Protein AF-A0A7V4A7S0-F1 (afdb_monomer)

Sequence (148 aa):
MVSWSQEAKVPFPENYESLIKVEEGEIGKGNPLMGIIPGLHRTYLNNIAYEHFKKYIADYKAGKTPPPFPEGSYIVLVNYEDKEGKKPRLFIVMHKKKEYGQTGGWGWEAFKPNGERIVKNPDKDCANCHYKGAKDWDGAFFSHYKPE

pLDDT: mean 89.29, std 13.27, range [32.44, 98.31]

Radius of gyration: 15.2 Å; Cα contacts (8 Å, |Δi|>4): 257; chains: 1; bounding box: 43×38×38 Å

Mean predicted aligned error: 5.04 Å

Solvent-accessible surface area (backbone atoms only — not comparable to full-atom values): 8680 Å² total; per-residue (Å²): 131,86,78,79,64,87,67,89,70,72,75,76,71,86,65,52,84,80,34,49,75,64,33,58,48,70,38,51,91,91,45,88,53,36,89,78,53,41,36,31,33,37,34,27,24,34,72,65,34,41,58,54,42,71,75,34,49,68,46,42,74,72,72,42,81,54,81,67,79,55,81,66,20,34,40,38,38,40,24,17,78,37,90,84,67,81,42,68,52,36,39,38,39,40,36,28,34,79,88,28,56,94,44,83,19,37,32,58,43,32,27,40,78,87,62,50,75,69,62,86,46,43,49,79,78,42,41,61,57,30,68,67,42,97,69,45,46,76,52,42,76,84,90,53,59,69,87,131

Nearest PDB structures (foldseek):
  8brk-assembly1_A  TM=7.615E-01  e=1.252E-10  Thermus thermophilus
  7zps-assembly1_B  TM=7.677E-01  e=1.134E-08  Methylococcus capsulatus str. Bath
  7zrw-assembly1_B  TM=7.657E-01  e=1.822E-08  Methylococcus capsulatus str. Bath
  7zs4-assembly1_A  TM=7.405E-01  e=1.354E-08  Methylococcus capsulatus str. Bath

Structure (mmCIF, N/CA/C/O backbone):
data_AF-A0A7V4A7S0-F1
#
_entry.id   AF-A0A7V4A7S0-F1
#
loop_
_atom_site.group_PDB
_atom_site.id
_atom_site.type_symbol
_atom_site.label_atom_id
_atom_site.label_alt_id
_atom_site.label_comp_id
_atom_site.label_asym_id
_atom_site.label_entity_id
_atom_site.label_seq_id
_atom_site.pdbx_PDB_ins_code
_atom_site.Cartn_x
_atom_site.Cartn_y
_atom_site.Cartn_z
_atom_site.occupancy
_atom_site.B_iso_or_equiv
_atom_site.auth_seq_id
_atom_site.auth_comp_id
_atom_site.auth_asym_id
_atom_site.auth_atom_id
_atom_site.pdbx_PDB_model_num
ATOM 1 N N . MET A 1 1 ? -24.839 -18.464 -21.486 1.00 33.25 1 MET A N 1
ATOM 2 C CA . MET A 1 1 ? -24.819 -17.546 -20.329 1.00 33.25 1 MET A CA 1
ATOM 3 C C . MET A 1 1 ? -23.618 -17.927 -19.492 1.00 33.25 1 MET A C 1
ATOM 5 O O . MET A 1 1 ? -23.615 -19.014 -18.933 1.00 33.25 1 MET A O 1
ATOM 9 N N . VAL A 1 2 ? -22.558 -17.121 -19.505 1.00 32.44 2 VAL A N 1
ATOM 10 C CA . VAL A 1 2 ? -21.399 -17.385 -18.645 1.00 32.44 2 VAL A CA 1
ATOM 11 C C . VAL A 1 2 ? -21.799 -16.930 -17.248 1.00 32.44 2 VAL A C 1
ATOM 13 O O . VAL A 1 2 ? -22.004 -15.743 -17.011 1.00 32.44 2 VAL A O 1
ATOM 16 N N . SER A 1 3 ? -22.025 -17.901 -16.366 1.00 33.50 3 SER A N 1
ATOM 17 C CA . SER A 1 3 ? -22.207 -17.671 -14.939 1.00 33.50 3 SER A CA 1
ATOM 18 C C . SER A 1 3 ? -20.884 -17.144 -14.398 1.00 33.50 3 SER A C 1
ATOM 20 O O . SER A 1 3 ? -19.910 -17.890 -14.315 1.00 33.50 3 SER A O 1
ATOM 22 N N . TRP A 1 4 ? -20.836 -15.855 -14.081 1.00 38.34 4 TRP A N 1
ATOM 23 C CA . TRP A 1 4 ? -19.716 -15.246 -13.379 1.00 38.34 4 TRP A CA 1
ATOM 24 C C . TRP A 1 4 ? -19.684 -15.856 -11.977 1.00 38.34 4 TRP A C 1
ATOM 26 O O . TRP A 1 4 ? -20.494 -15.516 -11.116 1.00 38.34 4 TRP A O 1
ATOM 36 N N . SER A 1 5 ? -18.810 -16.850 -11.787 1.00 42.53 5 SER A N 1
ATOM 37 C CA . SER A 1 5 ? -18.432 -17.344 -10.463 1.00 42.53 5 SER A CA 1
ATOM 38 C C . SER A 1 5 ? -18.082 -16.140 -9.601 1.00 42.53 5 SER A C 1
ATOM 40 O O . SER A 1 5 ? -17.469 -15.210 -10.112 1.00 42.53 5 SER A O 1
ATOM 42 N N . GLN A 1 6 ? -18.467 -16.154 -8.326 1.00 41.75 6 GLN A N 1
ATOM 43 C CA . GLN A 1 6 ? -18.049 -15.178 -7.320 1.00 41.75 6 GLN A CA 1
ATOM 44 C C . GLN A 1 6 ? -16.520 -15.026 -7.374 1.00 41.75 6 GLN A C 1
ATOM 46 O O . GLN A 1 6 ? -15.797 -15.825 -6.782 1.00 41.75 6 GLN A O 1
ATOM 51 N N . GLU A 1 7 ? -16.054 -14.058 -8.168 1.00 53.84 7 GLU A N 1
ATOM 52 C CA . GLU A 1 7 ? -14.655 -13.844 -8.527 1.00 53.84 7 GLU A CA 1
ATOM 53 C C . GLU A 1 7 ? -13.829 -13.746 -7.250 1.00 53.84 7 GLU A C 1
ATOM 55 O O . GLU A 1 7 ? -14.252 -13.112 -6.279 1.00 53.84 7 GLU A O 1
ATOM 60 N N . ALA A 1 8 ? -12.696 -14.447 -7.236 1.00 66.44 8 ALA A N 1
ATOM 61 C CA . ALA A 1 8 ? -11.818 -14.601 -6.091 1.00 66.44 8 ALA A CA 1
ATOM 62 C C . ALA A 1 8 ? -11.549 -13.245 -5.435 1.00 66.44 8 ALA A C 1
ATOM 64 O O . ALA A 1 8 ? -10.818 -12.439 -5.975 1.00 66.44 8 ALA A O 1
ATOM 65 N N . LYS A 1 9 ? -12.178 -12.947 -4.298 1.00 83.88 9 LYS A N 1
ATOM 66 C CA . LYS A 1 9 ? -12.001 -11.653 -3.631 1.00 83.88 9 LYS A CA 1
ATOM 67 C C . LYS A 1 9 ? -10.718 -11.666 -2.813 1.00 83.88 9 LYS A C 1
ATOM 69 O O . LYS A 1 9 ? -10.387 -12.679 -2.193 1.00 83.88 9 LYS A O 1
ATOM 74 N N . VAL A 1 10 ? -10.033 -10.527 -2.723 1.00 91.19 10 VAL A N 1
ATOM 75 C CA . VAL A 1 10 ? -8.867 -10.403 -1.835 1.00 91.19 10 VAL A CA 1
ATOM 76 C C . VAL A 1 10 ? -9.330 -10.602 -0.387 1.00 91.19 10 VAL A C 1
ATOM 78 O O . VAL A 1 10 ? -10.333 -10.000 -0.010 1.00 91.19 10 VAL A O 1
ATOM 81 N N . PRO A 1 11 ? -8.701 -11.453 0.437 1.00 91.94 11 PRO A N 1
ATOM 82 C CA . PRO A 1 11 ? -9.118 -11.643 1.827 1.00 91.94 11 PRO A CA 1
ATOM 83 C C . PRO A 1 11 ? -8.845 -10.401 2.690 1.00 91.94 11 PRO A C 1
ATOM 85 O O . PRO A 1 11 ? -8.019 -9.559 2.343 1.00 91.94 11 PRO A O 1
ATOM 88 N N . PHE A 1 12 ? -9.539 -10.296 3.827 1.00 94.94 12 PHE A N 1
ATOM 89 C CA . PHE A 1 12 ? -9.219 -9.298 4.851 1.00 94.94 12 PHE A CA 1
ATOM 90 C C . PHE A 1 12 ? -7.821 -9.595 5.438 1.00 94.94 12 PHE A C 1
ATOM 92 O O . PHE A 1 12 ? -7.503 -10.766 5.663 1.00 94.94 12 PHE A O 1
ATOM 99 N N . PRO A 1 13 ? -6.957 -8.589 5.673 1.00 95.56 13 PRO A N 1
ATOM 100 C CA . PRO A 1 13 ? -5.569 -8.819 6.061 1.00 95.56 13 PRO A CA 1
ATOM 101 C C . PRO A 1 13 ? -5.425 -9.009 7.583 1.00 95.56 13 PRO A C 1
ATOM 103 O O . PRO A 1 13 ? -4.786 -8.200 8.248 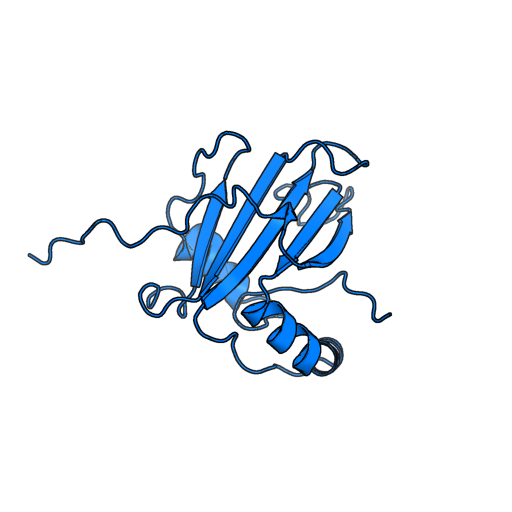1.00 95.56 13 PRO A O 1
ATOM 106 N N . GLU A 1 14 ? -5.991 -10.085 8.137 1.00 90.50 14 GLU A N 1
ATOM 107 C CA . GLU A 1 14 ? -6.030 -10.345 9.594 1.00 90.50 14 GLU A CA 1
ATOM 108 C C . GLU A 1 14 ? -4.652 -10.274 10.276 1.00 90.50 14 GLU A C 1
ATOM 110 O O . GLU A 1 14 ? -4.539 -9.764 11.385 1.00 90.50 14 GLU A O 1
ATOM 115 N N . ASN A 1 15 ? -3.593 -10.719 9.590 1.00 90.88 15 ASN A N 1
ATOM 116 C CA . ASN A 1 15 ? -2.232 -10.812 10.132 1.00 90.88 15 ASN A CA 1
ATOM 117 C C . ASN A 1 15 ? -1.249 -9.831 9.472 1.00 90.88 15 ASN A C 1
ATOM 119 O O . ASN A 1 15 ? -0.063 -10.138 9.329 1.00 90.88 15 ASN A O 1
ATOM 123 N N . TYR A 1 16 ? -1.723 -8.660 9.033 1.00 94.81 16 TYR A N 1
ATOM 124 C CA . TYR A 1 16 ? -0.887 -7.674 8.334 1.00 94.81 16 TYR A CA 1
ATOM 125 C C . TYR A 1 16 ? 0.350 -7.230 9.134 1.00 94.81 16 TYR A C 1
ATOM 127 O O . TYR A 1 16 ? 1.359 -6.876 8.540 1.00 94.81 16 TYR A O 1
ATOM 135 N N . GLU A 1 17 ? 0.310 -7.282 10.466 1.00 93.75 17 GLU A N 1
ATOM 136 C CA . GLU A 1 17 ? 1.433 -6.891 11.330 1.00 93.75 17 GLU A CA 1
ATOM 137 C C . GLU A 1 17 ? 2.642 -7.828 11.216 1.00 93.75 17 GLU A C 1
ATOM 139 O O . GLU A 1 17 ? 3.758 -7.432 11.539 1.00 93.75 17 GLU A O 1
ATOM 144 N N . SER A 1 18 ? 2.435 -9.057 10.729 1.00 95.69 18 SER A N 1
ATOM 145 C CA . SER A 1 18 ? 3.521 -9.999 10.425 1.00 95.69 18 SER A CA 1
ATOM 146 C C . SER A 1 18 ? 4.237 -9.695 9.104 1.00 95.69 18 SER A C 1
ATOM 148 O O . SER A 1 18 ? 5.287 -10.271 8.819 1.00 95.69 18 SER A O 1
ATOM 150 N N . LEU A 1 19 ? 3.666 -8.807 8.284 1.00 97.62 19 LEU A N 1
ATOM 151 C CA . LEU A 1 19 ? 4.262 -8.348 7.038 1.00 97.62 19 LEU A CA 1
ATOM 152 C C . LEU A 1 19 ? 5.339 -7.292 7.312 1.00 97.62 19 LEU A C 1
ATOM 154 O O . LEU A 1 19 ? 5.429 -6.696 8.386 1.00 97.62 19 LEU A O 1
ATOM 158 N N . ILE A 1 20 ? 6.151 -7.013 6.300 1.00 97.56 20 ILE A N 1
ATOM 159 C CA . ILE A 1 20 ? 7.282 -6.099 6.425 1.00 97.56 20 ILE A CA 1
ATOM 160 C C . ILE A 1 20 ? 6.783 -4.670 6.228 1.00 97.56 20 ILE A C 1
ATOM 162 O O . ILE A 1 20 ? 6.351 -4.311 5.132 1.00 97.56 20 ILE A O 1
ATOM 166 N N . LYS A 1 21 ? 6.851 -3.842 7.279 1.00 96.50 21 LYS A N 1
ATOM 167 C CA . LYS A 1 21 ? 6.572 -2.403 7.172 1.00 96.50 21 LYS A CA 1
ATOM 168 C C . LYS A 1 21 ? 7.663 -1.742 6.334 1.00 96.50 21 LYS A C 1
ATOM 170 O O . LYS A 1 21 ? 8.828 -1.770 6.721 1.00 96.50 21 LYS A O 1
ATOM 175 N N . VAL A 1 22 ? 7.277 -1.110 5.231 1.00 95.81 22 VAL A N 1
ATOM 176 C CA . VAL A 1 22 ? 8.209 -0.412 4.329 1.00 95.81 22 VAL A CA 1
ATOM 177 C C . VAL A 1 22 ? 8.047 1.097 4.353 1.00 95.81 22 VAL A C 1
ATOM 179 O O . VAL A 1 22 ? 9.001 1.814 4.077 1.00 95.81 22 VAL A O 1
ATOM 182 N N . GLU A 1 23 ? 6.867 1.603 4.702 1.00 93.56 23 GLU A N 1
ATOM 183 C CA . GLU A 1 23 ? 6.617 3.041 4.726 1.00 93.56 23 GLU A CA 1
ATOM 184 C C . GLU A 1 23 ? 5.731 3.445 5.894 1.00 93.56 23 GLU A C 1
ATOM 186 O O . GLU A 1 23 ? 4.894 2.676 6.371 1.00 93.56 23 GLU A O 1
ATOM 191 N N . GLU A 1 24 ? 5.912 4.691 6.319 1.00 94.88 24 GLU A N 1
ATOM 192 C CA . GLU A 1 24 ? 5.061 5.383 7.272 1.00 94.88 24 GLU A CA 1
ATOM 193 C C . GLU A 1 24 ? 4.954 6.852 6.857 1.00 94.88 24 GLU A C 1
ATOM 195 O O . GLU A 1 24 ? 5.961 7.492 6.546 1.00 94.88 24 GLU A O 1
ATOM 200 N N . GLY A 1 25 ? 3.734 7.378 6.838 1.00 93.06 25 GLY A N 1
ATOM 201 C CA . GLY A 1 25 ? 3.451 8.757 6.462 1.00 93.06 25 GLY A CA 1
ATOM 202 C C . GLY A 1 25 ? 2.259 9.322 7.226 1.00 93.06 25 GLY A C 1
ATOM 203 O O . GLY A 1 25 ? 1.498 8.591 7.857 1.00 93.06 25 GLY A O 1
ATOM 204 N N . GLU A 1 26 ? 2.078 10.640 7.157 1.00 94.19 26 GLU A N 1
ATOM 205 C CA . GLU A 1 26 ? 0.933 11.338 7.749 1.00 94.19 26 GLU A CA 1
ATOM 206 C C . GLU A 1 26 ? 0.320 12.291 6.713 1.00 94.19 26 GLU A C 1
ATOM 208 O O . GLU A 1 26 ? 1.018 13.115 6.117 1.00 94.19 26 GLU A O 1
ATOM 213 N N . ILE A 1 27 ? -0.990 12.177 6.481 1.00 91.94 27 ILE A N 1
ATOM 214 C CA . ILE A 1 27 ? -1.737 13.046 5.564 1.00 91.94 27 ILE A CA 1
ATOM 215 C C . ILE A 1 27 ? -2.445 14.143 6.363 1.00 91.94 27 ILE A C 1
ATOM 217 O O . ILE A 1 27 ? -3.414 13.891 7.081 1.00 91.94 27 ILE A O 1
ATOM 221 N N . GLY A 1 28 ? -1.956 15.377 6.226 1.00 90.12 28 GLY A N 1
ATOM 222 C CA . GLY A 1 28 ? -2.486 16.562 6.903 1.00 90.12 28 GLY A CA 1
ATOM 223 C C . GLY A 1 28 ? -3.487 17.384 6.079 1.00 90.12 28 GLY A C 1
ATOM 224 O O . GLY A 1 28 ? -3.835 17.057 4.943 1.00 90.12 28 GLY A O 1
ATOM 225 N N . LYS A 1 29 ? -3.940 18.504 6.661 1.00 89.75 29 LYS A N 1
ATOM 226 C CA . LYS A 1 29 ? -4.830 19.473 5.995 1.00 89.75 29 LYS A CA 1
ATOM 227 C C . LYS A 1 29 ? -4.200 20.003 4.700 1.00 89.75 29 LYS A C 1
ATOM 229 O O . LYS A 1 29 ? -3.007 20.276 4.658 1.00 89.75 29 LYS A O 1
ATOM 234 N N . GLY A 1 30 ? -5.025 20.178 3.668 1.00 88.06 30 GLY A N 1
ATOM 235 C CA . GLY A 1 30 ? -4.598 20.675 2.355 1.00 88.06 30 GLY A CA 1
ATOM 236 C C . GLY A 1 30 ? -4.036 19.603 1.414 1.00 88.06 30 GLY A C 1
ATOM 237 O O . GLY A 1 30 ? -3.849 19.886 0.235 1.00 88.06 30 GLY A O 1
ATOM 238 N N . ASN A 1 31 ? -3.813 18.370 1.886 1.00 89.38 31 ASN A N 1
ATOM 239 C CA . ASN A 1 31 ? -3.435 17.258 1.017 1.00 89.38 31 ASN A CA 1
ATOM 240 C C . ASN A 1 31 ? -4.678 16.680 0.297 1.00 89.38 31 ASN A C 1
ATOM 242 O O . ASN A 1 31 ? -5.678 16.404 0.969 1.00 89.38 31 ASN A O 1
ATOM 246 N N . PRO A 1 32 ? -4.632 16.437 -1.029 1.00 87.00 32 PRO A N 1
ATOM 247 C CA . PRO A 1 32 ? -5.748 15.853 -1.783 1.00 87.00 32 PRO A CA 1
ATOM 248 C C . PRO A 1 32 ? -6.262 14.506 -1.248 1.00 87.00 32 PRO A C 1
ATOM 250 O O . PRO A 1 32 ? -7.440 14.195 -1.397 1.00 87.00 32 PRO A O 1
ATOM 253 N N . LEU A 1 33 ? -5.407 13.716 -0.592 1.00 86.88 33 LEU A N 1
ATOM 254 C CA . LEU A 1 33 ? -5.753 12.402 -0.040 1.00 86.88 33 LEU A CA 1
ATOM 255 C C . LEU A 1 33 ? -6.423 12.468 1.340 1.00 86.88 33 LEU A C 1
ATOM 257 O O . LEU A 1 33 ? -6.825 11.434 1.871 1.00 86.88 33 LEU A O 1
ATOM 261 N N . MET A 1 34 ? -6.585 13.659 1.924 1.00 89.50 34 MET A N 1
ATOM 262 C CA . MET A 1 34 ? -7.151 13.834 3.269 1.00 89.50 34 MET A CA 1
ATOM 263 C C . MET A 1 34 ? -8.587 13.294 3.385 1.00 89.50 34 MET A C 1
ATOM 265 O O . MET A 1 34 ? -8.960 12.765 4.427 1.00 89.50 34 MET A O 1
ATOM 269 N N . GLY A 1 35 ? -9.379 13.346 2.309 1.00 87.88 35 GLY A N 1
ATOM 270 C CA . GLY A 1 35 ? -10.728 12.768 2.286 1.00 87.88 35 GLY A CA 1
ATOM 271 C C . GLY A 1 35 ? -10.772 11.233 2.254 1.00 87.88 35 GLY A C 1
ATOM 272 O O . GLY A 1 35 ? -11.840 10.664 2.454 1.00 87.88 35 GLY A O 1
ATOM 273 N N . ILE A 1 36 ? -9.637 10.571 2.003 1.00 86.44 36 ILE A N 1
ATOM 274 C CA . ILE A 1 36 ? -9.552 9.121 1.772 1.00 86.44 36 ILE A CA 1
ATOM 275 C C . ILE A 1 36 ? -8.767 8.442 2.903 1.00 86.44 36 ILE A C 1
ATOM 277 O O . ILE A 1 36 ? -9.287 7.537 3.550 1.00 86.44 36 ILE A O 1
ATOM 281 N N . ILE A 1 37 ? -7.543 8.908 3.176 1.00 91.81 37 ILE A N 1
ATOM 282 C CA . ILE A 1 37 ? -6.615 8.337 4.170 1.00 91.81 37 ILE A CA 1
ATOM 283 C C . ILE A 1 37 ? -6.000 9.430 5.068 1.00 91.81 37 ILE A C 1
ATOM 285 O O . ILE A 1 37 ? -4.794 9.670 5.021 1.00 91.81 37 ILE A O 1
ATOM 289 N N . PRO A 1 38 ? -6.801 10.155 5.868 1.00 94.12 38 PRO A N 1
ATOM 290 C CA . PRO A 1 38 ? -6.286 11.225 6.722 1.00 94.12 38 PRO A CA 1
ATOM 291 C C . PRO A 1 38 ? -5.399 10.685 7.846 1.00 94.12 38 PRO A C 1
ATOM 293 O O . PRO A 1 38 ? -5.670 9.629 8.409 1.00 94.12 38 PRO A O 1
ATOM 296 N N . GLY A 1 39 ? -4.404 11.467 8.259 1.00 94.88 39 GLY A N 1
ATOM 297 C CA . GLY A 1 39 ? -3.553 11.126 9.395 1.00 94.88 39 GLY A CA 1
ATOM 298 C C . GLY A 1 39 ? -2.543 10.024 9.080 1.00 94.88 39 GLY A C 1
ATOM 299 O O . GLY A 1 39 ? -2.073 9.900 7.944 1.00 94.88 39 GLY A O 1
ATOM 300 N N . LEU A 1 40 ? -2.164 9.274 10.115 1.00 96.75 40 LEU A N 1
ATOM 301 C CA . LEU A 1 40 ? -1.112 8.266 10.049 1.00 96.75 40 LEU A CA 1
ATOM 302 C C . LEU A 1 40 ? -1.517 7.111 9.128 1.00 96.75 40 LEU A C 1
ATOM 304 O O . LEU A 1 40 ? -2.621 6.573 9.213 1.00 96.75 40 LEU A O 1
ATOM 308 N N . HIS A 1 41 ? -0.596 6.683 8.276 1.00 96.50 41 HIS A N 1
ATOM 309 C CA . HIS A 1 41 ? -0.724 5.451 7.517 1.00 96.50 41 HIS A CA 1
ATOM 310 C C . HIS A 1 41 ? 0.618 4.733 7.411 1.00 96.50 41 HIS A C 1
ATOM 312 O O . HIS A 1 41 ? 1.683 5.351 7.456 1.00 96.50 41 HIS A O 1
ATOM 318 N N . ARG A 1 42 ? 0.554 3.411 7.278 1.00 96.81 42 ARG A N 1
ATOM 319 C CA . ARG A 1 42 ? 1.712 2.536 7.104 1.00 96.81 42 ARG A CA 1
ATOM 320 C C . ARG A 1 42 ? 1.462 1.580 5.953 1.00 96.81 42 ARG A C 1
ATOM 322 O O . ARG A 1 42 ? 0.350 1.073 5.816 1.00 96.81 42 ARG A O 1
ATOM 329 N N . THR A 1 43 ? 2.501 1.310 5.176 1.00 97.19 43 THR A N 1
ATOM 330 C CA . THR A 1 43 ? 2.455 0.336 4.082 1.00 97.19 43 THR A CA 1
ATOM 331 C C . THR A 1 43 ? 3.282 -0.882 4.454 1.00 97.19 43 THR A C 1
ATOM 333 O O . THR A 1 43 ? 4.422 -0.760 4.913 1.00 97.19 43 THR A O 1
ATOM 336 N N . TYR A 1 44 ? 2.704 -2.055 4.229 1.00 97.69 44 TYR A N 1
ATOM 337 C CA . TYR A 1 44 ? 3.266 -3.354 4.549 1.00 97.69 44 TYR A CA 1
ATOM 338 C C . TYR A 1 44 ? 3.292 -4.248 3.314 1.00 97.69 44 TYR A C 1
ATOM 340 O O . TYR A 1 44 ? 2.350 -4.244 2.520 1.00 97.69 44 TYR A O 1
ATOM 348 N N . LEU A 1 45 ? 4.353 -5.042 3.181 1.00 98.19 45 LEU A N 1
ATOM 349 C CA . LEU A 1 45 ? 4.576 -5.947 2.058 1.00 98.19 45 LEU A CA 1
ATOM 350 C C . LEU A 1 45 ? 4.797 -7.379 2.543 1.00 98.19 45 LEU A C 1
ATOM 352 O O . LEU A 1 45 ? 5.483 -7.608 3.541 1.00 98.19 45 LEU A O 1
ATOM 356 N N . ASN A 1 46 ? 4.279 -8.360 1.802 1.00 97.94 46 ASN A N 1
ATOM 357 C CA . ASN A 1 46 ? 4.772 -9.729 1.951 1.00 97.94 46 ASN A CA 1
ATOM 358 C C . ASN A 1 46 ? 6.193 -9.873 1.382 1.00 97.94 46 ASN A C 1
ATOM 360 O O . ASN A 1 46 ? 6.666 -9.018 0.637 1.00 97.94 46 ASN A O 1
ATOM 364 N N . ASN A 1 47 ? 6.862 -10.986 1.692 1.00 98.19 47 ASN A N 1
ATOM 365 C CA . ASN A 1 47 ? 8.250 -11.227 1.273 1.00 98.19 47 ASN A CA 1
ATOM 366 C C . ASN A 1 47 ? 8.447 -11.104 -0.247 1.00 98.19 47 ASN A C 1
ATOM 368 O O . ASN A 1 47 ? 9.438 -10.537 -0.697 1.00 98.19 47 ASN A O 1
ATOM 372 N N . ILE A 1 48 ? 7.483 -11.589 -1.037 1.00 98.31 48 ILE A N 1
ATOM 373 C CA . ILE A 1 48 ? 7.521 -11.517 -2.503 1.00 98.31 48 ILE A CA 1
ATOM 374 C C . ILE A 1 48 ? 7.550 -10.054 -2.971 1.00 98.31 48 ILE A C 1
ATOM 376 O O . ILE A 1 48 ? 8.420 -9.667 -3.750 1.00 98.31 48 ILE A O 1
ATOM 380 N N . ALA A 1 49 ? 6.616 -9.230 -2.488 1.00 98.12 49 ALA A N 1
ATOM 381 C CA . ALA A 1 49 ? 6.573 -7.813 -2.832 1.00 98.12 49 ALA A CA 1
ATOM 382 C C . ALA A 1 49 ? 7.770 -7.042 -2.256 1.00 98.12 49 ALA A C 1
ATOM 384 O O . ALA A 1 49 ? 8.279 -6.144 -2.918 1.00 98.12 49 ALA A O 1
ATOM 385 N N . TYR A 1 50 ? 8.254 -7.404 -1.067 1.00 98.00 50 TYR A N 1
ATOM 386 C CA . TYR A 1 50 ? 9.381 -6.740 -0.415 1.00 98.00 50 TYR A CA 1
ATOM 387 C C . TYR A 1 50 ? 10.714 -6.953 -1.139 1.00 98.00 50 TYR A C 1
ATOM 389 O O . TYR A 1 50 ? 11.462 -5.998 -1.336 1.00 98.00 50 TYR A O 1
ATOM 397 N N . GLU A 1 51 ? 11.015 -8.172 -1.588 1.00 98.19 51 GLU A N 1
ATOM 398 C CA . GLU A 1 51 ? 12.248 -8.418 -2.345 1.00 98.19 51 GLU A CA 1
ATOM 399 C C . GLU A 1 51 ? 12.229 -7.697 -3.701 1.00 98.19 51 GLU A C 1
ATOM 401 O O . GLU A 1 51 ? 13.238 -7.126 -4.123 1.00 98.19 51 GLU A O 1
ATOM 406 N N . HIS A 1 52 ? 11.061 -7.630 -4.351 1.00 97.81 52 HIS A N 1
ATOM 407 C CA . HIS A 1 52 ? 10.876 -6.808 -5.550 1.00 97.81 52 HIS A CA 1
ATOM 408 C C . HIS A 1 52 ? 11.055 -5.318 -5.246 1.00 97.81 52 HIS A C 1
ATOM 410 O O . HIS A 1 52 ? 11.789 -4.620 -5.945 1.00 97.81 52 HIS A O 1
ATOM 416 N N . PHE A 1 53 ? 10.445 -4.845 -4.158 1.00 96.75 53 PHE A N 1
ATOM 417 C CA . PHE A 1 53 ? 10.568 -3.476 -3.674 1.00 96.75 53 PHE A CA 1
ATOM 418 C C . PHE A 1 53 ? 12.037 -3.082 -3.477 1.00 96.75 53 PHE A C 1
ATOM 420 O O . PHE A 1 53 ? 12.508 -2.139 -4.111 1.00 96.75 53 PHE A O 1
ATOM 427 N N . LYS A 1 54 ? 12.793 -3.851 -2.684 1.00 96.25 54 LYS A N 1
ATOM 428 C CA . LYS A 1 54 ? 14.220 -3.609 -2.412 1.00 96.25 54 LYS A CA 1
ATOM 429 C C . LYS A 1 54 ? 15.053 -3.499 -3.681 1.00 96.25 54 LYS A C 1
ATOM 431 O O . LYS A 1 54 ? 15.920 -2.636 -3.777 1.00 96.25 54 LYS A O 1
ATOM 436 N N . LYS A 1 55 ? 14.785 -4.366 -4.658 1.00 96.88 55 LYS A N 1
ATOM 437 C CA . LYS A 1 55 ? 15.541 -4.412 -5.910 1.00 96.88 55 LYS A CA 1
ATOM 438 C C . LYS A 1 55 ? 15.353 -3.158 -6.768 1.00 96.88 55 LYS A C 1
ATOM 440 O O . LYS A 1 55 ? 16.273 -2.781 -7.486 1.00 96.88 55 LYS A O 1
ATOM 445 N N . TYR A 1 56 ? 14.182 -2.528 -6.707 1.00 96.44 56 TYR A N 1
ATOM 446 C CA . TYR A 1 56 ? 13.75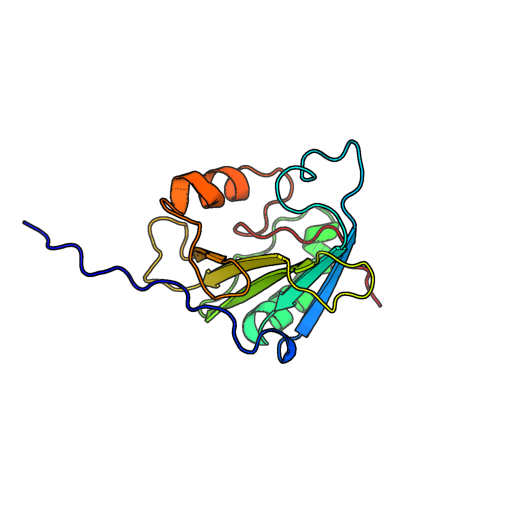4 -1.545 -7.705 1.00 96.44 56 TYR A CA 1
ATOM 447 C C . TYR A 1 56 ? 13.394 -0.163 -7.140 1.00 96.44 56 TYR A C 1
ATOM 449 O O . TYR A 1 56 ? 13.212 0.783 -7.906 1.00 96.44 56 TYR A O 1
ATOM 457 N N . ILE A 1 57 ? 13.338 0.002 -5.816 1.00 94.12 57 ILE A N 1
ATOM 458 C CA . ILE A 1 57 ? 12.931 1.263 -5.185 1.00 94.12 57 ILE A CA 1
AT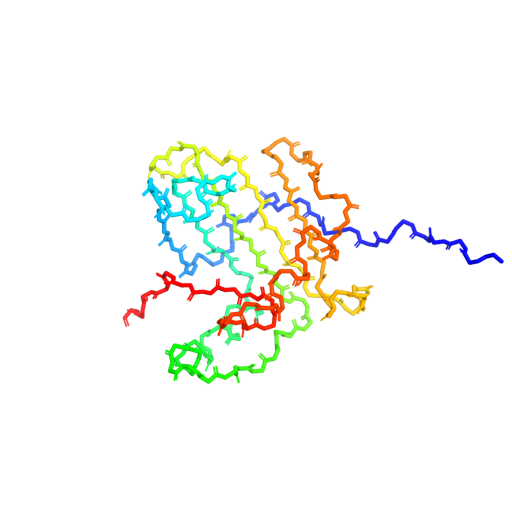OM 459 C C . ILE A 1 57 ? 13.862 2.443 -5.511 1.00 94.12 57 ILE A C 1
ATOM 461 O O . ILE A 1 57 ? 13.401 3.579 -5.629 1.00 94.12 57 ILE A O 1
ATOM 465 N N . ALA A 1 58 ? 15.161 2.196 -5.706 1.00 92.50 58 ALA A N 1
ATOM 466 C CA . ALA A 1 58 ? 16.108 3.232 -6.122 1.00 92.50 58 ALA A CA 1
ATOM 467 C C . ALA A 1 58 ? 15.804 3.747 -7.540 1.00 92.50 58 ALA A C 1
ATOM 469 O O . ALA A 1 58 ? 15.774 4.957 -7.765 1.00 92.50 58 ALA A O 1
ATOM 470 N N . ASP A 1 59 ? 15.507 2.839 -8.474 1.00 92.94 59 ASP A N 1
ATOM 471 C CA . ASP A 1 59 ? 15.118 3.180 -9.844 1.00 92.94 59 ASP A CA 1
ATOM 472 C C . ASP A 1 59 ? 13.783 3.934 -9.873 1.00 92.94 59 ASP A C 1
ATOM 474 O O . ASP A 1 59 ? 13.687 4.985 -10.509 1.00 92.94 59 ASP A O 1
ATOM 478 N N . T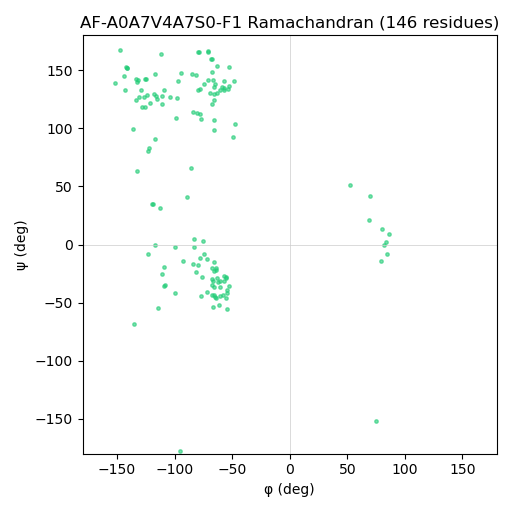YR A 1 60 ? 12.791 3.455 -9.115 1.00 92.25 60 TYR A N 1
ATOM 479 C CA . TYR A 1 60 ? 11.498 4.122 -8.953 1.00 92.25 60 TYR A CA 1
ATOM 480 C C . TYR A 1 60 ? 11.656 5.570 -8.465 1.00 92.25 60 TYR A C 1
ATOM 482 O O . TYR A 1 60 ? 11.085 6.502 -9.035 1.00 92.25 60 TYR A O 1
ATOM 490 N N . LYS A 1 61 ? 12.497 5.798 -7.447 1.00 89.62 61 LYS A N 1
ATOM 491 C CA . LYS A 1 61 ? 12.780 7.145 -6.924 1.00 89.62 61 LYS A CA 1
ATOM 492 C C . LYS A 1 61 ? 13.534 8.037 -7.904 1.00 89.62 61 LYS A C 1
ATOM 494 O O . LYS A 1 61 ? 13.337 9.249 -7.880 1.00 89.62 61 LYS A O 1
ATOM 499 N N . ALA A 1 62 ? 14.359 7.451 -8.768 1.00 91.00 62 ALA A N 1
ATOM 500 C CA . ALA A 1 62 ? 15.023 8.156 -9.859 1.00 91.00 62 ALA A CA 1
ATOM 501 C C . ALA A 1 62 ? 14.079 8.479 -11.037 1.00 91.00 62 ALA A C 1
ATOM 503 O O . ALA A 1 62 ? 14.530 9.014 -12.048 1.00 91.00 62 ALA A O 1
ATOM 504 N N . GLY A 1 63 ? 12.783 8.161 -10.925 1.00 89.62 63 GLY A N 1
ATOM 505 C CA . GLY A 1 63 ? 11.779 8.417 -11.957 1.00 89.62 63 GLY A CA 1
ATOM 506 C C . GLY A 1 63 ? 11.772 7.385 -13.083 1.00 89.62 63 GLY A C 1
ATOM 507 O O . GLY A 1 63 ? 11.154 7.625 -14.117 1.00 89.62 63 GLY A O 1
ATOM 508 N N . LYS A 1 64 ? 12.452 6.245 -12.909 1.00 91.44 64 LYS A N 1
ATOM 509 C CA . LYS A 1 64 ? 12.377 5.129 -13.856 1.00 91.44 64 LYS A CA 1
ATOM 510 C C . LYS A 1 64 ? 11.163 4.266 -13.534 1.00 91.44 64 LYS A C 1
ATOM 512 O O . LYS A 1 64 ? 10.839 4.065 -12.368 1.00 91.44 64 LYS A O 1
ATOM 517 N N . THR A 1 65 ? 10.544 3.695 -14.560 1.00 89.62 65 THR A N 1
ATOM 518 C CA . THR A 1 65 ? 9.465 2.715 -14.397 1.00 89.62 65 THR A CA 1
ATOM 519 C C . THR A 1 65 ? 10.061 1.337 -14.106 1.00 89.62 65 THR A C 1
ATOM 521 O O . THR A 1 65 ? 10.713 0.774 -14.991 1.00 89.62 65 THR A O 1
ATOM 524 N N . PRO A 1 66 ? 9.875 0.766 -12.904 1.00 93.75 66 PRO A N 1
ATOM 525 C CA . PRO A 1 66 ? 10.370 -0.571 -12.627 1.00 93.75 66 PRO A CA 1
ATOM 526 C C . PRO A 1 66 ? 9.435 -1.643 -13.198 1.00 93.75 66 PRO A C 1
ATOM 528 O O . PRO A 1 66 ? 8.298 -1.345 -13.571 1.00 93.75 66 PRO A O 1
ATOM 531 N N . PRO A 1 67 ? 9.887 -2.906 -13.289 1.00 95.31 67 PRO A N 1
ATOM 532 C CA . PRO A 1 67 ? 9.038 -3.978 -13.788 1.00 95.31 67 PRO A CA 1
ATOM 533 C C . PRO A 1 67 ? 7.819 -4.207 -12.874 1.00 95.31 67 PRO A C 1
ATOM 535 O O . PRO A 1 67 ? 7.913 -3.956 -11.664 1.00 95.31 67 PRO A O 1
ATOM 538 N N . PRO A 1 68 ? 6.704 -4.730 -13.423 1.00 94.94 68 PRO A N 1
ATOM 539 C CA . PRO A 1 68 ? 5.516 -5.085 -12.650 1.00 94.94 68 PRO A CA 1
ATOM 540 C C . PRO A 1 68 ? 5.823 -6.002 -11.469 1.00 94.94 68 PRO A C 1
ATOM 542 O O . PRO A 1 68 ? 6.789 -6.772 -11.504 1.00 94.94 68 PRO A O 1
ATOM 545 N N . PHE A 1 69 ? 4.990 -5.936 -10.433 1.00 97.25 69 PHE A N 1
ATOM 546 C CA . PHE A 1 69 ? 5.135 -6.817 -9.282 1.00 97.25 69 PHE A CA 1
ATOM 547 C C . PHE A 1 69 ? 4.845 -8.276 -9.678 1.00 97.25 69 PHE A C 1
ATOM 549 O O . PHE A 1 69 ? 3.946 -8.536 -10.487 1.00 97.25 69 PHE A O 1
ATOM 556 N N . PRO A 1 70 ? 5.596 -9.245 -9.127 1.00 97.81 70 PRO A N 1
ATOM 557 C CA . PRO A 1 70 ? 5.391 -10.659 -9.417 1.00 97.81 70 PRO A CA 1
ATOM 558 C C . PRO A 1 70 ? 4.063 -11.198 -8.860 1.00 97.81 70 PRO A C 1
ATOM 560 O O . PRO A 1 70 ? 3.465 -10.655 -7.931 1.00 97.81 70 PRO A O 1
ATOM 563 N N . GLU A 1 71 ? 3.615 -12.320 -9.425 1.00 97.19 71 GLU A N 1
ATOM 564 C CA . GLU A 1 71 ? 2.460 -13.079 -8.929 1.00 97.19 71 GLU A CA 1
ATOM 565 C C . GLU A 1 71 ? 2.609 -13.392 -7.432 1.00 97.19 71 GLU A C 1
ATOM 567 O O . GLU A 1 71 ? 3.678 -13.791 -6.969 1.00 97.19 71 GLU A O 1
ATOM 572 N N . GLY A 1 72 ? 1.527 -13.229 -6.672 1.00 96.50 72 GLY A N 1
ATOM 573 C CA . GLY A 1 72 ? 1.514 -13.427 -5.226 1.00 96.50 72 GLY A CA 1
ATOM 574 C C . GLY A 1 72 ? 2.039 -12.236 -4.423 1.00 96.50 72 GLY A C 1
ATOM 575 O O . GLY A 1 72 ? 2.041 -12.303 -3.194 1.00 96.50 72 GLY A O 1
ATOM 576 N N . SER A 1 73 ? 2.465 -11.136 -5.057 1.00 98.19 73 SER A N 1
ATOM 577 C CA . SER A 1 73 ? 2.736 -9.886 -4.341 1.00 98.19 73 SER A CA 1
ATOM 578 C C . SER A 1 73 ? 1.500 -9.408 -3.580 1.00 98.19 73 SER A C 1
ATOM 580 O O . SER A 1 73 ? 0.387 -9.396 -4.108 1.00 98.19 73 SER A O 1
ATOM 582 N N . TYR A 1 74 ? 1.708 -9.002 -2.330 1.00 97.69 74 TYR A N 1
ATOM 583 C CA . TYR A 1 74 ? 0.650 -8.557 -1.432 1.00 97.69 74 TYR A CA 1
ATOM 584 C C . TYR A 1 74 ? 1.065 -7.261 -0.743 1.00 97.69 74 TYR A C 1
ATOM 586 O O . TYR A 1 74 ? 2.125 -7.211 -0.112 1.00 97.69 74 TYR A O 1
ATOM 594 N N . ILE A 1 75 ? 0.235 -6.229 -0.889 1.00 97.94 75 ILE A N 1
ATOM 595 C CA . ILE A 1 75 ? 0.472 -4.875 -0.382 1.00 97.94 75 ILE A CA 1
ATOM 596 C C . ILE A 1 75 ? -0.709 -4.493 0.499 1.00 97.94 75 ILE A C 1
ATOM 598 O O . ILE A 1 75 ? -1.860 -4.594 0.075 1.00 97.94 75 ILE A O 1
ATOM 602 N N . VAL A 1 76 ? -0.424 -4.040 1.716 1.00 98.06 76 VAL A N 1
ATOM 603 C CA . VAL A 1 76 ? -1.436 -3.573 2.663 1.00 98.06 76 VAL A CA 1
ATOM 604 C C . VAL A 1 76 ? -1.070 -2.173 3.122 1.00 98.06 76 VAL A C 1
ATOM 606 O O . VAL A 1 76 ? -0.032 -1.982 3.749 1.00 98.06 76 VAL A O 1
ATOM 609 N N . LEU A 1 77 ? -1.935 -1.201 2.852 1.00 97.00 77 LEU A N 1
ATOM 610 C CA . LEU A 1 77 ? -1.890 0.104 3.497 1.00 97.00 77 LEU A CA 1
ATOM 611 C C . LEU A 1 77 ? -2.895 0.112 4.643 1.00 97.00 77 LEU A C 1
ATOM 613 O O . LEU A 1 77 ? -4.080 -0.157 4.448 1.00 97.00 77 LEU A O 1
ATOM 617 N N . VAL A 1 78 ? -2.423 0.450 5.837 1.00 97.69 78 VAL A N 1
ATOM 618 C CA . VAL A 1 78 ? -3.268 0.639 7.016 1.00 97.69 78 VAL A CA 1
ATOM 619 C C . VAL A 1 78 ? -3.263 2.107 7.377 1.00 97.69 78 VAL A C 1
ATOM 621 O O . VAL A 1 78 ? -2.207 2.685 7.625 1.00 97.69 78 VAL A O 1
ATOM 624 N N . ASN A 1 79 ? -4.443 2.714 7.388 1.00 97.50 79 ASN A N 1
ATOM 625 C CA . ASN A 1 79 ? -4.655 4.062 7.892 1.00 97.50 79 ASN A CA 1
ATOM 626 C C . ASN A 1 79 ? -5.169 3.982 9.329 1.00 97.50 79 ASN A C 1
ATOM 628 O O . ASN A 1 79 ? -5.980 3.112 9.641 1.00 97.50 79 ASN A O 1
ATOM 632 N N . TYR A 1 80 ? -4.701 4.877 10.192 1.00 97.69 80 TYR A N 1
ATOM 633 C CA . TYR A 1 80 ? -4.960 4.851 11.626 1.00 97.69 80 TYR A CA 1
ATOM 634 C C . TYR A 1 80 ? -5.746 6.082 12.073 1.00 97.69 80 TYR A C 1
ATOM 636 O O . TYR A 1 80 ? -5.593 7.176 11.529 1.00 97.69 80 TYR A O 1
ATOM 644 N N . GLU A 1 81 ? -6.592 5.898 13.083 1.00 95.81 81 GLU A N 1
ATOM 645 C CA . GLU A 1 81 ? -7.310 6.994 13.743 1.00 95.81 81 GLU A CA 1
ATOM 646 C C . GLU A 1 81 ? -6.403 7.791 14.684 1.00 95.81 81 GLU A C 1
ATOM 648 O O . GLU A 1 81 ? -6.646 8.972 14.934 1.00 95.81 81 GLU A O 1
ATOM 653 N N . ASP A 1 82 ? -5.377 7.132 15.221 1.00 95.38 82 ASP A N 1
ATOM 654 C CA . ASP A 1 82 ? -4.463 7.671 16.215 1.00 95.38 82 ASP A CA 1
ATOM 655 C C . ASP A 1 82 ? -3.046 7.860 15.659 1.00 95.38 82 ASP A C 1
ATOM 657 O O . ASP A 1 82 ? -2.685 7.358 14.591 1.00 95.38 82 ASP A O 1
ATOM 661 N N . LYS A 1 83 ? -2.237 8.645 16.375 1.00 93.44 83 LYS A N 1
ATOM 662 C CA . LYS A 1 83 ? -0.858 8.949 15.964 1.00 93.44 83 LYS A CA 1
ATOM 663 C C . LYS A 1 83 ? 0.126 7.867 16.388 1.00 93.44 83 LYS A C 1
ATOM 665 O O . LYS A 1 83 ? 1.237 7.798 15.877 1.00 93.44 83 LYS A O 1
ATOM 670 N N . GLU A 1 84 ? -0.280 7.020 17.322 1.00 93.38 84 GLU A N 1
ATOM 671 C CA . GLU A 1 84 ? 0.503 5.905 17.830 1.00 93.38 84 GLU A CA 1
ATOM 672 C C . GLU A 1 84 ? 0.451 4.696 16.878 1.00 93.38 84 GLU A C 1
ATOM 674 O O . GLU A 1 84 ? 1.306 3.808 16.945 1.00 93.38 84 GLU A O 1
ATOM 679 N N . GLY A 1 85 ? -0.526 4.661 15.968 1.00 94.44 85 GLY A N 1
ATOM 680 C CA . GLY A 1 85 ? -0.733 3.570 15.027 1.00 94.44 85 GLY A CA 1
ATOM 681 C C . GLY A 1 85 ? -1.222 2.303 15.716 1.00 94.44 85 GLY A C 1
ATOM 682 O O . GLY A 1 85 ? -0.719 1.220 15.421 1.00 94.44 85 GLY A O 1
ATOM 683 N N . LYS A 1 86 ? -2.149 2.457 16.668 1.00 94.31 86 LYS A N 1
ATOM 684 C CA . LYS A 1 86 ? -2.759 1.372 17.453 1.00 94.31 86 LYS A CA 1
ATOM 685 C C . LYS A 1 86 ? -4.220 1.132 17.091 1.00 94.31 86 LYS A C 1
ATOM 687 O O . LYS A 1 86 ? -4.742 0.061 17.385 1.00 94.31 86 LYS A O 1
ATOM 692 N N . LYS A 1 87 ? -4.884 2.104 16.460 1.00 96.50 87 LYS A N 1
ATOM 693 C CA . LYS A 1 87 ? -6.291 2.005 16.051 1.00 96.50 87 LYS A CA 1
ATOM 694 C C . LYS A 1 87 ? -6.419 2.080 14.533 1.00 96.50 87 LYS A C 1
ATOM 696 O O . 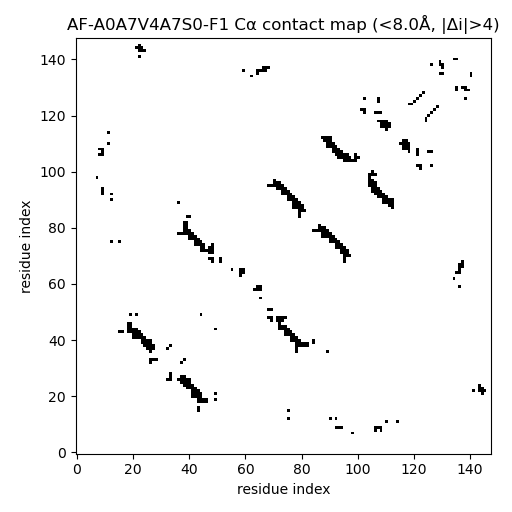LYS A 1 87 ? -6.517 3.185 13.994 1.00 96.50 87 LYS A O 1
ATOM 701 N N . PRO A 1 88 ? -6.391 0.937 13.826 1.00 96.88 88 PRO A N 1
ATOM 702 C CA . PRO A 1 88 ? -6.684 0.911 12.403 1.00 96.88 88 PRO A CA 1
ATOM 703 C C . PRO A 1 88 ? -8.074 1.484 12.128 1.00 96.88 88 PRO A C 1
ATOM 705 O O . PRO A 1 88 ? -9.047 1.116 12.779 1.00 96.88 88 PRO A O 1
ATOM 708 N N . ARG A 1 89 ? -8.152 2.367 11.140 1.00 96.38 89 ARG A N 1
ATOM 709 C CA . ARG A 1 89 ? -9.374 2.978 10.612 1.00 96.38 89 ARG A CA 1
ATOM 710 C C . ARG A 1 89 ? -9.831 2.295 9.330 1.00 96.38 89 ARG A C 1
ATOM 712 O O . ARG A 1 89 ? -11.024 2.114 9.101 1.00 96.38 89 ARG A O 1
ATOM 719 N N . LEU A 1 90 ? -8.872 1.991 8.463 1.00 97.00 90 LEU A N 1
ATOM 720 C CA . LEU A 1 90 ? -9.103 1.504 7.111 1.00 97.00 90 LEU A CA 1
ATOM 721 C C . LEU A 1 90 ? -7.921 0.639 6.681 1.00 97.00 90 LEU A C 1
ATOM 723 O O . LEU A 1 90 ? -6.766 1.005 6.902 1.00 97.00 90 LEU A O 1
ATOM 727 N N . PHE A 1 91 ? -8.229 -0.467 6.016 1.00 97.62 91 PHE A N 1
ATOM 728 C CA . PHE A 1 91 ? -7.263 -1.319 5.338 1.00 97.62 91 PHE A CA 1
ATOM 729 C C . PHE A 1 91 ? -7.488 -1.198 3.840 1.00 97.62 91 PHE A C 1
ATOM 731 O O . PHE A 1 91 ? -8.613 -1.385 3.391 1.00 97.62 91 PHE A O 1
ATOM 738 N N . ILE A 1 92 ? -6.444 -0.912 3.072 1.00 96.06 92 ILE A N 1
ATOM 739 C CA . ILE A 1 92 ? -6.459 -0.944 1.608 1.00 96.06 92 ILE A CA 1
ATOM 740 C C . ILE A 1 92 ? -5.487 -2.033 1.179 1.00 96.06 92 ILE A C 1
ATOM 742 O O . ILE A 1 92 ? -4.344 -2.059 1.632 1.00 96.06 92 ILE A O 1
ATOM 746 N N . VAL A 1 93 ? -5.949 -2.952 0.341 1.00 96.75 93 VAL A N 1
ATOM 747 C CA . VAL A 1 93 ? -5.225 -4.175 0.013 1.00 96.75 93 VAL A CA 1
ATOM 748 C C . VAL A 1 93 ? -5.128 -4.347 -1.492 1.00 96.75 93 VAL A C 1
ATOM 750 O O . VAL A 1 93 ? -6.129 -4.260 -2.205 1.00 96.75 93 VAL A O 1
ATOM 753 N N . MET A 1 94 ? -3.918 -4.663 -1.948 1.00 96.75 94 MET A N 1
ATOM 754 C CA . MET A 1 94 ? -3.641 -5.115 -3.303 1.00 96.75 94 MET A CA 1
ATOM 755 C C . MET A 1 94 ? -3.064 -6.530 -3.260 1.00 96.75 94 MET A C 1
ATOM 757 O O . MET A 1 94 ? -2.099 -6.785 -2.537 1.00 96.75 94 MET A O 1
ATOM 761 N N . HIS A 1 95 ? -3.619 -7.454 -4.046 1.00 96.44 95 HIS A N 1
ATOM 762 C CA . HIS A 1 95 ? -3.080 -8.812 -4.191 1.00 96.44 95 HIS A CA 1
ATOM 763 C C . HIS A 1 95 ? -2.889 -9.185 -5.658 1.00 96.44 95 HIS A C 1
ATOM 765 O O . HIS A 1 95 ? -3.857 -9.232 -6.415 1.00 96.44 95 HIS A O 1
ATOM 771 N N . LYS A 1 96 ? -1.646 -9.461 -6.059 1.00 96.62 96 LYS A N 1
ATOM 772 C CA . LYS A 1 96 ? -1.321 -9.837 -7.428 1.00 96.62 96 LYS A CA 1
ATOM 773 C C . LYS A 1 96 ? -1.692 -11.293 -7.656 1.00 96.62 96 LYS A C 1
ATOM 775 O O . LYS A 1 96 ? -1.067 -12.184 -7.081 1.00 96.62 96 LYS A O 1
ATOM 780 N N . LYS A 1 97 ? -2.699 -11.525 -8.489 1.00 95.00 97 LYS A N 1
ATOM 781 C CA . LYS A 1 97 ? -3.016 -12.845 -9.014 1.00 95.00 97 LYS A CA 1
ATOM 782 C C . LYS A 1 97 ? -3.518 -12.779 -10.449 1.00 95.00 97 LYS A C 1
ATOM 784 O O . LYS A 1 97 ? -4.302 -11.897 -10.798 1.00 95.00 97 LYS A O 1
ATOM 789 N N . LYS A 1 98 ? -3.175 -13.784 -11.253 1.00 91.44 98 LYS A N 1
ATOM 790 C CA . LYS A 1 98 ? -3.618 -13.909 -12.656 1.00 91.44 98 LYS A CA 1
ATOM 791 C C . LYS A 1 98 ? -5.138 -13.870 -12.831 1.00 91.44 98 LYS A C 1
ATOM 793 O O . LYS A 1 98 ? -5.616 -13.427 -13.870 1.00 91.44 98 LYS A O 1
ATOM 798 N N . GLU A 1 99 ? -5.889 -14.317 -11.825 1.00 91.00 99 GLU A N 1
ATOM 799 C CA . GLU A 1 99 ? -7.358 -14.301 -11.826 1.00 91.00 99 GLU A CA 1
ATOM 800 C C . GLU A 1 99 ? -7.955 -12.881 -11.874 1.00 91.00 99 GLU A C 1
ATOM 802 O O . GLU A 1 99 ? -9.057 -12.705 -12.383 1.00 91.00 99 GLU A O 1
ATOM 807 N N . TYR A 1 100 ? -7.203 -11.850 -11.471 1.00 90.44 100 TYR A N 1
ATOM 808 C CA . TYR A 1 100 ? -7.617 -10.442 -11.530 1.00 90.44 100 TYR A CA 1
ATOM 809 C C . TYR A 1 100 ? -7.263 -9.760 -12.861 1.00 90.44 100 TYR A C 1
ATOM 811 O O . TYR A 1 100 ? -6.798 -8.618 -12.897 1.00 90.44 100 TYR A O 1
ATOM 819 N N . GLY A 1 101 ? -7.433 -10.461 -13.983 1.00 86.31 101 GLY A N 1
ATOM 820 C CA . GLY A 1 101 ? -6.975 -9.990 -15.296 1.00 86.31 101 GLY A CA 1
ATOM 821 C C . GLY A 1 101 ? -7.543 -8.627 -15.722 1.00 86.31 101 GLY A C 1
ATOM 822 O O . GLY A 1 101 ? -6.845 -7.861 -16.382 1.00 86.31 101 GLY A O 1
ATOM 823 N N . GLN A 1 102 ? -8.767 -8.287 -15.299 1.00 85.56 102 GLN A N 1
ATOM 824 C CA . GLN A 1 102 ? -9.434 -7.020 -15.649 1.00 85.56 102 GLN A CA 1
ATOM 825 C C . GLN A 1 102 ? -8.741 -5.778 -15.067 1.00 85.56 102 GLN A C 1
ATOM 827 O O . GLN A 1 102 ? -8.877 -4.686 -15.603 1.00 85.56 102 GLN A O 1
ATOM 832 N N . THR A 1 103 ? -7.976 -5.949 -13.992 1.00 88.69 103 THR A N 1
ATOM 833 C CA . THR A 1 103 ? -7.322 -4.882 -13.224 1.00 88.69 103 THR A CA 1
ATOM 834 C C . THR A 1 103 ? -5.802 -5.049 -13.246 1.00 88.69 103 THR A C 1
ATOM 836 O O . THR A 1 103 ? -5.119 -4.808 -12.250 1.00 88.69 103 THR A O 1
ATOM 839 N N . GLY A 1 104 ? -5.263 -5.527 -14.375 1.00 87.31 104 GLY A N 1
ATOM 840 C CA . GLY A 1 104 ? -3.822 -5.712 -14.573 1.00 87.31 104 GLY A CA 1
ATOM 841 C C . GLY A 1 104 ? -3.214 -6.829 -13.719 1.00 87.31 104 GLY A C 1
ATOM 842 O O . GLY A 1 104 ? -2.009 -6.830 -13.470 1.00 87.31 104 GLY A O 1
ATOM 843 N N . GLY A 1 105 ? -4.032 -7.774 -13.246 1.00 92.69 105 GLY A N 1
ATOM 844 C CA . GLY A 1 105 ? -3.614 -8.851 -12.350 1.00 92.69 105 GLY A CA 1
ATOM 845 C C . GLY A 1 105 ? -3.636 -8.473 -10.868 1.00 92.69 105 GLY A C 1
ATOM 846 O O . GLY A 1 105 ? -3.146 -9.251 -10.059 1.00 92.69 105 GLY A O 1
ATOM 847 N N . TRP A 1 106 ? -4.186 -7.317 -10.484 1.00 95.81 106 TRP A N 1
ATOM 848 C CA . TRP A 1 106 ? -4.358 -6.931 -9.078 1.00 95.81 106 TRP A CA 1
ATOM 849 C C . TRP A 1 106 ? -5.798 -7.064 -8.604 1.00 95.81 106 TRP A C 1
ATOM 851 O O . TRP A 1 106 ? -6.695 -6.442 -9.158 1.00 95.81 106 TRP A O 1
ATOM 861 N N . GLY A 1 107 ? -6.022 -7.781 -7.512 1.00 95.06 107 GLY A N 1
ATOM 862 C CA . GLY A 1 107 ? -7.238 -7.629 -6.725 1.00 95.06 107 GLY A CA 1
ATOM 863 C C . GLY A 1 107 ? -7.123 -6.381 -5.858 1.00 95.06 107 GLY A C 1
ATOM 864 O O . GLY A 1 107 ? -6.089 -6.199 -5.215 1.00 95.06 107 GLY A O 1
ATOM 865 N N . TRP A 1 108 ? -8.171 -5.557 -5.828 1.00 94.50 108 TRP A N 1
ATOM 866 C CA . TRP A 1 108 ? -8.228 -4.303 -5.072 1.00 94.50 108 TRP A CA 1
ATOM 867 C C . TRP A 1 108 ? -9.384 -4.347 -4.087 1.00 94.50 108 TRP A C 1
ATOM 869 O O . TRP A 1 108 ? -10.532 -4.527 -4.490 1.00 94.50 108 TRP A O 1
ATOM 879 N N . GLU A 1 109 ? -9.092 -4.178 -2.804 1.00 95.69 109 GLU A N 1
ATOM 880 C CA . GLU A 1 109 ? -10.111 -4.170 -1.761 1.00 95.69 109 GLU A CA 1
ATOM 881 C C . GLU A 1 109 ? -9.801 -3.121 -0.700 1.00 95.69 109 GLU A C 1
ATOM 883 O O . GLU A 1 109 ? -8.644 -2.800 -0.428 1.00 95.69 109 GLU A O 1
ATOM 888 N N . ALA A 1 110 ? -10.855 -2.617 -0.067 1.00 95.38 110 ALA A N 1
ATOM 889 C CA . ALA A 1 110 ? -10.746 -1.781 1.114 1.00 95.38 110 ALA A CA 1
ATOM 890 C C . ALA A 1 110 ? -11.718 -2.271 2.181 1.00 95.38 110 ALA A C 1
ATOM 892 O O . ALA A 1 110 ? -12.853 -2.642 1.869 1.00 95.38 110 ALA A O 1
ATOM 893 N N . PHE A 1 111 ? -11.276 -2.259 3.434 1.00 96.88 111 PHE A N 1
ATOM 894 C CA . PHE A 1 111 ? -12.013 -2.822 4.553 1.00 96.88 111 PHE A CA 1
ATOM 895 C C . PHE A 1 111 ? -12.049 -1.884 5.748 1.00 96.88 111 PHE A C 1
ATOM 897 O O . PHE A 1 111 ? -11.047 -1.256 6.099 1.00 96.88 111 PHE A O 1
ATOM 904 N N . LYS A 1 112 ? -13.192 -1.871 6.431 1.00 96.56 112 LYS A N 1
ATOM 905 C CA . LYS A 1 112 ? -13.288 -1.369 7.803 1.00 96.56 112 LYS A CA 1
ATOM 906 C C . LYS A 1 112 ? -12.592 -2.336 8.779 1.00 96.56 112 LYS A C 1
ATOM 908 O O . LYS A 1 112 ? -12.369 -3.497 8.429 1.00 96.56 112 LYS A O 1
ATOM 913 N N . PRO A 1 113 ? -12.313 -1.919 10.028 1.00 95.44 113 PRO A N 1
ATOM 914 C CA . PRO A 1 113 ? -11.622 -2.770 11.001 1.00 95.44 113 PRO A CA 1
ATOM 915 C C . PRO A 1 113 ? -12.383 -4.036 11.405 1.00 95.44 113 PRO A C 1
ATOM 917 O O . PRO A 1 113 ? -11.778 -4.994 11.865 1.00 95.44 113 PRO A O 1
ATOM 920 N N . ASN A 1 114 ? -13.700 -4.064 11.198 1.00 94.81 114 ASN A N 1
ATOM 921 C CA . ASN A 1 114 ? -14.545 -5.239 11.416 1.00 94.81 114 ASN A CA 1
ATOM 922 C C . ASN A 1 114 ? -14.560 -6.226 10.225 1.00 94.81 114 ASN A C 1
ATOM 924 O O . ASN A 1 114 ? -15.349 -7.167 10.240 1.00 94.81 114 ASN A O 1
ATOM 928 N N . GLY A 1 115 ? -13.761 -5.994 9.175 1.00 94.62 115 GL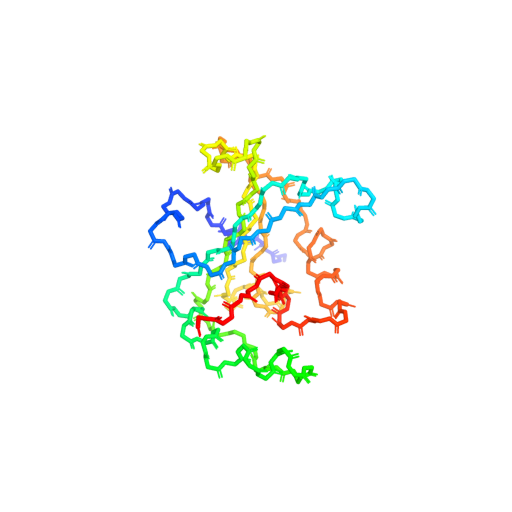Y A N 1
ATOM 929 C CA . GLY A 1 115 ? -13.716 -6.834 7.974 1.00 94.62 115 GLY A CA 1
ATOM 930 C C . GLY A 1 115 ? -14.793 -6.531 6.926 1.00 94.62 115 GLY A C 1
ATOM 931 O O . GLY A 1 115 ? -14.845 -7.196 5.889 1.00 94.62 115 GLY A O 1
ATOM 932 N N . GLU A 1 116 ? -15.645 -5.525 7.144 1.00 95.44 116 GLU A N 1
ATOM 933 C CA . GLU A 1 116 ? -16.632 -5.096 6.149 1.00 95.44 116 GLU A CA 1
ATOM 934 C C . GLU A 1 116 ? -15.931 -4.511 4.914 1.00 95.44 116 GLU A C 1
ATOM 936 O O . GLU A 1 116 ? -15.159 -3.556 5.024 1.00 95.44 116 GLU A O 1
ATOM 941 N N . ARG A 1 117 ? -16.232 -5.070 3.734 1.00 95.19 117 ARG A N 1
ATOM 942 C CA . ARG A 1 117 ? -15.730 -4.594 2.435 1.00 95.19 117 ARG A CA 1
ATOM 943 C C . ARG A 1 117 ? -16.421 -3.308 2.008 1.00 95.19 117 ARG A C 1
ATOM 945 O O . ARG A 1 117 ? -17.640 -3.190 2.100 1.00 95.19 117 ARG A O 1
ATOM 952 N N . ILE A 1 118 ? -15.635 -2.387 1.467 1.00 93.38 118 ILE A N 1
ATOM 953 C CA . ILE A 1 118 ? -16.091 -1.068 1.017 1.00 93.38 118 ILE A CA 1
ATOM 954 C C . ILE A 1 118 ? -16.104 -0.984 -0.516 1.00 93.38 118 ILE A C 1
ATOM 956 O O . ILE A 1 118 ? -16.990 -0.340 -1.081 1.00 93.38 118 ILE A O 1
ATOM 960 N N . VAL A 1 119 ? -15.152 -1.644 -1.186 1.00 90.50 119 VAL A N 1
ATOM 961 C CA . VAL A 1 119 ? -15.010 -1.607 -2.651 1.00 90.50 119 VAL A CA 1
ATOM 962 C C . VAL A 1 119 ? -16.166 -2.352 -3.312 1.00 90.50 119 VAL A C 1
ATOM 964 O O . VAL A 1 119 ? -16.488 -3.486 -2.952 1.00 90.50 119 VAL A O 1
ATOM 967 N N . LYS A 1 120 ? -16.805 -1.706 -4.293 1.00 89.06 120 LYS A N 1
ATOM 968 C CA . LYS A 1 120 ? -17.914 -2.289 -5.065 1.00 89.06 120 LYS A CA 1
ATOM 969 C C . LYS A 1 120 ? -17.497 -2.610 -6.490 1.00 89.06 120 LYS A C 1
ATOM 971 O O . LYS A 1 120 ? -17.973 -3.592 -7.053 1.00 89.06 120 LYS A O 1
ATOM 976 N N . ASN A 1 121 ? -16.635 -1.782 -7.073 1.00 88.81 121 ASN A N 1
ATOM 977 C CA . ASN A 1 121 ? -16.090 -1.982 -8.404 1.00 88.81 121 ASN A CA 1
ATOM 978 C C . ASN A 1 121 ? -14.579 -1.686 -8.378 1.00 88.81 121 ASN A C 1
ATOM 980 O O . ASN A 1 121 ? -14.201 -0.520 -8.452 1.00 88.81 121 ASN A O 1
ATOM 984 N N . PRO A 1 122 ? -13.708 -2.705 -8.294 1.00 88.75 122 PRO A N 1
ATOM 985 C CA . PRO A 1 122 ? -12.268 -2.499 -8.119 1.00 88.75 122 PRO A CA 1
ATOM 986 C C . PRO A 1 122 ? -11.600 -1.753 -9.285 1.00 88.75 122 PRO A C 1
ATOM 988 O O . PRO A 1 122 ? -10.624 -1.034 -9.072 1.00 88.75 122 PRO A O 1
ATOM 991 N N . ASP A 1 123 ? -12.132 -1.874 -10.504 1.00 87.19 123 ASP A N 1
ATOM 992 C CA . ASP A 1 123 ? -11.644 -1.122 -11.663 1.00 87.19 123 ASP A CA 1
ATOM 993 C C . ASP A 1 123 ? -11.917 0.383 -11.501 1.00 87.19 123 ASP A C 1
ATOM 995 O O . ASP A 1 123 ? -11.001 1.208 -11.532 1.00 87.19 123 ASP A O 1
ATOM 999 N N . LYS A 1 124 ? -13.178 0.746 -11.236 1.00 87.50 124 LYS A N 1
ATOM 1000 C CA . LYS A 1 124 ? -13.591 2.152 -11.101 1.00 87.50 124 LYS A CA 1
ATOM 1001 C C . LYS A 1 124 ? -13.100 2.804 -9.814 1.00 87.50 124 LYS A C 1
ATOM 1003 O O . LYS A 1 124 ? -12.699 3.965 -9.849 1.00 87.50 124 LYS A O 1
ATOM 1008 N N . ASP A 1 125 ? -13.157 2.073 -8.707 1.00 87.38 125 ASP A N 1
ATOM 1009 C CA . ASP A 1 125 ? -12.896 2.598 -7.367 1.00 87.38 125 ASP A CA 1
ATOM 1010 C C . ASP A 1 125 ? -11.388 2.683 -7.074 1.00 87.38 125 ASP A C 1
ATOM 1012 O O . ASP A 1 125 ? -10.977 3.463 -6.215 1.00 87.38 125 ASP A O 1
ATOM 1016 N N . CY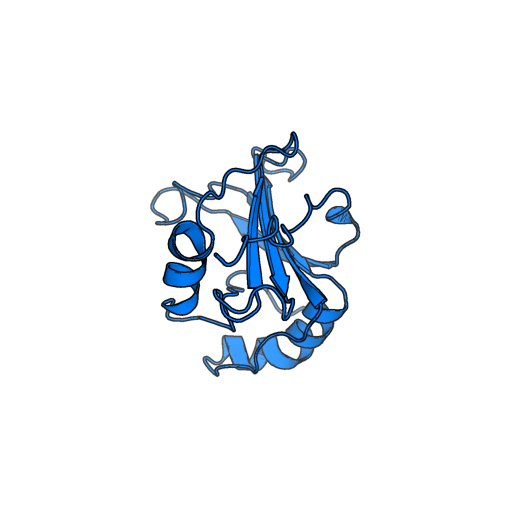S A 1 126 ? -10.553 1.892 -7.766 1.00 90.44 126 CYS A N 1
ATOM 1017 C CA . CYS A 1 126 ? -9.117 1.798 -7.483 1.00 90.44 126 CYS A CA 1
ATOM 1018 C C . CYS A 1 126 ? -8.256 1.831 -8.756 1.00 90.44 126 CYS A C 1
ATOM 1020 O O . CYS A 1 126 ? -7.550 2.816 -8.996 1.00 90.44 126 CYS A O 1
ATOM 1022 N N . ALA A 1 127 ? -8.314 0.781 -9.584 1.00 88.81 127 ALA A N 1
ATOM 1023 C CA . ALA A 1 127 ? -7.320 0.532 -10.633 1.00 88.81 127 ALA A CA 1
ATOM 1024 C C . ALA A 1 127 ? -7.201 1.691 -11.638 1.00 88.81 127 ALA A C 1
ATOM 1026 O O . ALA A 1 127 ? -6.096 2.126 -11.959 1.00 88.81 127 ALA A O 1
ATOM 1027 N N . ASN A 1 128 ? -8.326 2.251 -12.086 1.00 87.12 128 ASN A N 1
ATOM 1028 C CA . ASN A 1 128 ? -8.359 3.318 -13.085 1.00 87.12 128 ASN A CA 1
ATOM 1029 C C . ASN A 1 128 ? -7.614 4.591 -12.640 1.00 87.12 128 ASN A C 1
ATOM 1031 O O . ASN A 1 128 ? -6.982 5.251 -13.462 1.00 87.12 128 ASN A O 1
ATOM 1035 N N . CYS A 1 129 ? -7.674 4.948 -11.353 1.00 87.06 129 CYS A N 1
ATOM 1036 C CA . CYS A 1 129 ? -6.916 6.087 -10.827 1.00 87.06 129 CYS A CA 1
ATOM 1037 C C . CYS A 1 129 ? -5.441 5.718 -10.628 1.00 87.06 129 CYS A C 1
ATOM 1039 O O . CYS A 1 129 ? -4.554 6.465 -11.040 1.00 87.06 129 CYS A O 1
ATOM 1041 N N . HIS A 1 130 ? -5.186 4.541 -10.052 1.00 89.88 130 HIS A N 1
ATOM 1042 C CA . HIS A 1 130 ? -3.837 4.080 -9.735 1.00 89.88 130 HIS A CA 1
ATOM 1043 C C . HIS A 1 130 ? -2.951 3.950 -10.985 1.00 89.88 130 HIS A C 1
ATOM 1045 O O . HIS A 1 130 ? -1.853 4.495 -11.013 1.00 89.88 130 HIS A O 1
ATOM 1051 N N . TYR A 1 131 ? -3.463 3.379 -12.075 1.00 89.06 131 TYR A N 1
ATOM 1052 C CA . TYR A 1 131 ? -2.714 3.250 -13.331 1.00 89.06 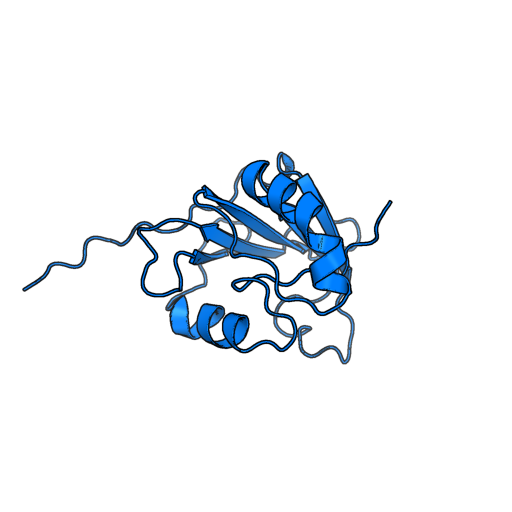131 TYR A CA 1
ATOM 1053 C C . TYR A 1 131 ? -2.558 4.551 -14.134 1.00 89.06 131 TYR A C 1
ATOM 1055 O O . TYR A 1 131 ? -1.833 4.592 -15.125 1.00 89.06 131 TYR A O 1
ATOM 1063 N N . LYS A 1 132 ? -3.239 5.633 -13.742 1.00 84.81 132 LYS A N 1
ATOM 1064 C CA . LYS A 1 132 ? -3.110 6.956 -14.379 1.00 84.81 132 LYS A CA 1
ATOM 1065 C C . LY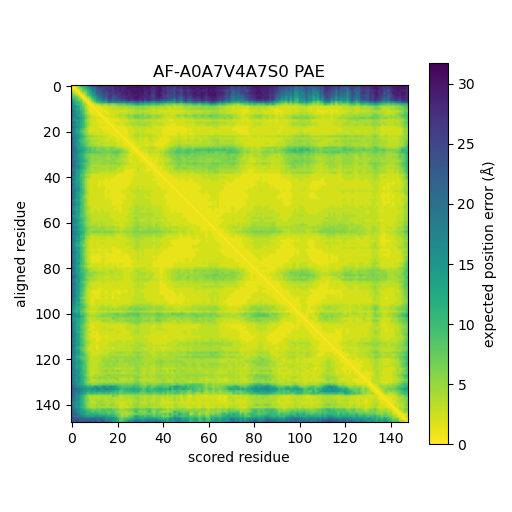S A 1 132 ? -2.195 7.904 -13.604 1.00 84.81 132 LYS A C 1
ATOM 1067 O O . LYS A 1 132 ? -1.990 9.040 -14.032 1.00 84.81 132 LYS A O 1
ATOM 1072 N N . GLY A 1 133 ? -1.666 7.472 -12.460 1.00 75.94 133 GLY A N 1
ATOM 1073 C CA . GLY A 1 133 ? -0.808 8.293 -11.617 1.00 75.94 133 GLY A CA 1
ATOM 1074 C C . GLY A 1 133 ? 0.568 8.541 -12.239 1.00 75.94 133 GLY A C 1
ATOM 1075 O O . GLY A 1 133 ? 1.191 7.648 -12.797 1.00 75.94 133 GLY A O 1
ATOM 1076 N N . ALA A 1 134 ? 1.099 9.755 -12.073 1.00 66.12 134 ALA A N 1
ATOM 1077 C CA . ALA A 1 134 ? 2.407 10.142 -12.620 1.00 66.12 134 ALA A CA 1
ATOM 1078 C C . ALA A 1 134 ? 3.608 9.386 -12.010 1.00 66.12 134 ALA A C 1
ATOM 1080 O O . ALA A 1 134 ? 4.710 9.452 -12.546 1.00 66.12 134 ALA A O 1
ATOM 1081 N N . LYS A 1 135 ? 3.413 8.704 -10.876 1.00 75.56 135 LYS A N 1
ATOM 1082 C CA . LYS A 1 135 ? 4.426 7.876 -10.202 1.00 75.56 135 LYS A CA 1
ATOM 1083 C C . LYS A 1 135 ? 3.979 6.422 -10.103 1.00 75.56 135 LYS A C 1
ATOM 1085 O O . LYS A 1 135 ? 4.199 5.780 -9.090 1.00 75.56 135 LYS A O 1
ATOM 1090 N N . ASP A 1 136 ? 3.270 5.939 -11.108 1.00 83.69 136 ASP A N 1
ATOM 1091 C CA . ASP A 1 136 ? 2.772 4.574 -11.097 1.00 83.69 136 ASP A CA 1
ATOM 1092 C C . ASP A 1 136 ? 3.917 3.541 -11.138 1.00 83.69 136 ASP A C 1
ATOM 1094 O O . ASP A 1 136 ? 4.803 3.608 -11.995 1.00 83.69 136 ASP A O 1
ATOM 1098 N N . TRP A 1 137 ? 3.883 2.572 -10.220 1.00 92.25 137 TRP A N 1
ATOM 1099 C CA . TRP A 1 137 ? 4.647 1.330 -10.297 1.00 92.25 137 TRP A CA 1
ATOM 1100 C C . TRP A 1 137 ? 3.691 0.138 -10.258 1.00 92.25 137 TRP A C 1
ATOM 1102 O O . TRP A 1 137 ? 3.468 -0.471 -9.211 1.00 92.25 137 TRP A O 1
ATOM 1112 N N . ASP A 1 138 ? 3.133 -0.197 -11.425 1.00 92.88 138 ASP A N 1
ATOM 1113 C CA . ASP A 1 138 ? 2.157 -1.284 -11.580 1.00 92.88 138 ASP A CA 1
ATOM 1114 C C . ASP A 1 138 ? 0.987 -1.158 -10.586 1.00 92.88 138 ASP A C 1
ATOM 1116 O O . ASP A 1 138 ? 0.672 -2.065 -9.826 1.00 92.88 138 ASP A O 1
ATOM 1120 N N . GLY A 1 139 ? 0.375 0.015 -10.549 1.00 89.94 139 GLY A N 1
ATOM 1121 C CA . GLY A 1 139 ? -0.687 0.440 -9.646 1.00 89.94 139 GLY A CA 1
ATOM 1122 C C . GLY A 1 139 ? -0.227 0.863 -8.245 1.00 89.94 139 GLY A C 1
ATOM 1123 O O . GLY A 1 139 ? -1.020 1.453 -7.511 1.00 89.94 139 GLY A O 1
ATOM 1124 N N . ALA A 1 140 ? 1.003 0.569 -7.819 1.00 92.00 140 ALA A N 1
ATOM 1125 C CA . ALA A 1 140 ? 1.465 0.860 -6.462 1.00 92.00 140 ALA A CA 1
ATOM 1126 C C . ALA A 1 140 ? 2.197 2.210 -6.367 1.00 92.00 140 ALA A C 1
ATOM 1128 O O . ALA A 1 140 ? 2.910 2.614 -7.285 1.00 92.00 140 ALA A O 1
ATOM 1129 N N . PHE A 1 141 ? 2.074 2.882 -5.217 1.00 89.31 141 PHE A N 1
ATOM 1130 C CA . PHE A 1 141 ? 2.765 4.141 -4.928 1.00 89.31 141 PHE A CA 1
ATOM 1131 C C . PHE A 1 141 ? 3.541 4.051 -3.615 1.00 89.31 141 PHE A C 1
ATOM 1133 O O . PHE A 1 141 ? 2.961 3.749 -2.576 1.00 89.31 141 PHE A O 1
ATOM 1140 N N . PHE A 1 142 ? 4.833 4.386 -3.666 1.00 88.44 142 PHE A N 1
ATOM 1141 C CA . PHE A 1 142 ? 5.727 4.407 -2.502 1.00 88.44 142 PHE A CA 1
ATOM 1142 C C . PHE A 1 142 ? 6.367 5.792 -2.319 1.00 88.44 142 PHE A C 1
ATOM 1144 O O . PHE A 1 142 ? 7.472 6.065 -2.797 1.00 88.44 142 PHE A O 1
ATOM 1151 N N . SER A 1 143 ? 5.631 6.730 -1.716 1.00 79.50 143 SER A N 1
ATOM 1152 C CA . SER A 1 143 ? 6.050 8.137 -1.593 1.00 79.50 143 SER A CA 1
ATOM 1153 C C . SER A 1 143 ? 6.802 8.474 -0.307 1.00 79.50 143 SER A C 1
ATOM 1155 O O . SER A 1 143 ? 7.398 9.550 -0.230 1.00 79.50 143 SER A O 1
ATOM 1157 N N . HIS A 1 144 ? 6.768 7.601 0.700 1.00 79.56 144 HIS A N 1
ATOM 1158 C CA . HIS A 1 144 ? 7.252 7.902 2.052 1.00 79.56 144 HIS A CA 1
ATOM 1159 C C . HIS A 1 144 ? 8.436 7.040 2.496 1.00 79.56 144 HIS A C 1
ATOM 1161 O O . HIS A 1 144 ? 8.980 7.260 3.579 1.00 79.56 144 HIS A O 1
ATOM 1167 N N . TYR A 1 145 ? 8.895 6.115 1.655 1.00 78.56 145 TYR A N 1
ATOM 1168 C CA . TYR A 1 145 ? 10.066 5.301 1.921 1.00 78.56 145 TYR A CA 1
ATOM 1169 C C . TYR A 1 145 ? 11.286 6.197 2.080 1.00 78.56 145 TYR A C 1
ATOM 1171 O O . TYR A 1 145 ? 11.573 7.051 1.233 1.00 78.56 145 TYR A O 1
ATOM 1179 N N . LYS A 1 146 ? 12.065 5.957 3.127 1.00 67.31 146 LYS A N 1
ATOM 1180 C CA . LYS A 1 146 ? 13.388 6.545 3.327 1.00 67.31 146 LYS A CA 1
ATOM 1181 C C . LYS A 1 146 ? 14.382 5.384 3.273 1.00 67.31 146 LYS A C 1
ATOM 1183 O O . LYS A 1 146 ? 14.140 4.418 3.987 1.00 67.31 146 LYS A O 1
ATOM 1188 N N . PRO A 1 147 ? 15.411 5.428 2.404 1.00 59.59 147 PRO A N 1
ATOM 1189 C CA . PRO A 1 147 ? 16.467 4.423 2.460 1.00 59.59 147 PRO A CA 1
ATOM 1190 C C . PRO A 1 147 ? 17.098 4.490 3.854 1.00 59.59 147 PRO A C 1
ATOM 1192 O O . PRO A 1 147 ? 17.307 5.603 4.349 1.00 59.59 147 PRO A O 1
ATOM 1195 N N . GLU A 1 148 ? 17.333 3.339 4.480 1.00 56.59 148 GLU A N 1
ATOM 1196 C CA . GLU A 1 148 ? 18.224 3.257 5.644 1.00 56.59 148 GLU A CA 1
ATOM 1197 C C . GLU A 1 148 ? 19.671 3.642 5.300 1.00 56.59 148 GLU A C 1
ATOM 1199 O O . GLU A 1 148 ? 20.097 3.420 4.140 1.00 56.59 148 GLU A O 1
#

Secondary structure (DSSP, 8-state):
--------PPPP-TTGGGSEEEEEEEE-TT-GGGGTS-EEEEEEE-HHHHHHHHHHHHHHHTT--PPPPPTT-EEEEEEESSSSS-SEEEEEEEEE-GGGGGGTTEEEEEE-TT--B--S-HIIIIIHHHTTSTT-BTTB---S----

Foldseek 3Di:
DPDPDPQDADADCPPQVPFAWQFKDAADPPDPCCVPFHGIKIKGWHPQQVVQCVVCVVVLVVQHAGDARDAQIKMWMFGAPDNVRPHTAKIWIWHAAPSPVVLVRIRTWMAGPVRDTDDDDCVVVARVVQVPDSSHHNSDDDDGGDDD